Protein AF-A0A4S4B905-F1 (afdb_monomer)

Radius of gyration: 17.97 Å; Cα contacts (8 Å, |Δi|>4): 15; chains: 1; bounding box: 34×45×48 Å

Secondary structure (DSSP, 8-state):
--HHHHHHHTT--S----TTHHHHHHHHHHHTTSHHHHH---SSHHHHHHHHHHHHHHHHHHHHHHHHHHT---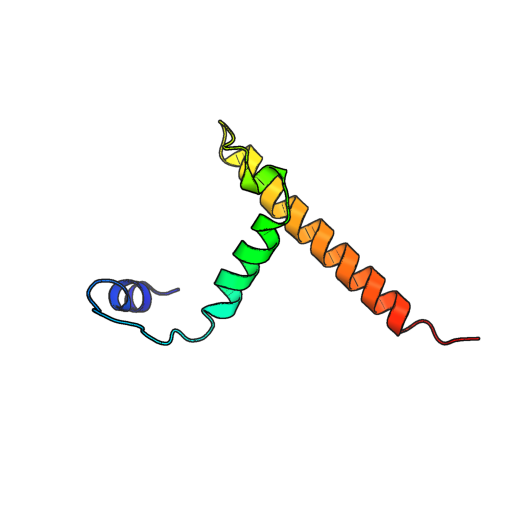-

pLDDT: mean 83.54, std 11.04, range [52.38, 97.0]

Nearest PDB structures (foldseek):
  2kw6-assembly1_A  TM=2.956E-01  e=9.043E+00  Homo sapiens
  7e1w-assembly1_D  TM=2.722E-01  e=7.358E+00  Mycolicibacterium smegmatis MC2 51

Mean predicted aligned error: 8.18 Å

Solvent-accessible surface area (backbone atoms only — not comparable to full-atom values): 4752 Å² total; per-residue (Å²): 134,57,71,75,60,57,55,64,64,68,83,64,90,73,92,74,91,56,90,69,49,65,61,58,55,49,52,52,55,57,46,57,68,38,66,62,73,63,72,56,81,63,94,45,70,68,58,51,50,52,49,53,53,50,54,52,50,57,51,50,52,53,49,51,52,54,49,53,60,72,68,54,74,86,126

Structure (mmCIF, N/CA/C/O backbone):
data_AF-A0A4S4B905-F1
#
_entry.id   AF-A0A4S4B905-F1
#
loop_
_atom_site.group_PDB
_atom_site.id
_atom_site.type_symbol
_atom_site.label_atom_id
_atom_site.label_alt_id
_atom_site.label_comp_id
_atom_site.label_asym_id
_atom_site.label_entity_id
_atom_site.label_seq_id
_atom_site.pdbx_PDB_ins_code
_atom_site.Cartn_x
_atom_site.Cartn_y
_atom_site.Cartn_z
_atom_site.occupancy
_atom_site.B_iso_or_equiv
_atom_site.auth_seq_id
_atom_site.auth_comp_id
_atom_site.auth_asym_id
_atom_site.auth_atom_id
_atom_site.pdbx_PDB_model_num
ATOM 1 N N . MET A 1 1 ? -1.706 -18.036 -0.608 1.00 52.38 1 MET A N 1
ATOM 2 C CA . MET A 1 1 ? -3.002 -18.397 -1.220 1.00 52.38 1 MET A CA 1
ATOM 3 C C . MET A 1 1 ? -2.793 -19.761 -1.838 1.00 52.38 1 MET A C 1
ATOM 5 O O . MET A 1 1 ? -1.932 -19.862 -2.698 1.00 52.38 1 MET A O 1
ATOM 9 N N . THR A 1 2 ? -3.412 -20.814 -1.305 1.00 71.12 2 THR A N 1
ATOM 10 C CA . THR A 1 2 ? -3.179 -22.179 -1.810 1.00 71.12 2 THR A CA 1
ATOM 11 C C . THR A 1 2 ? -3.930 -22.386 -3.126 1.00 71.12 2 THR A C 1
ATOM 13 O O . THR A 1 2 ? -4.944 -21.728 -3.364 1.00 71.12 2 THR A O 1
ATOM 16 N N . GLU A 1 3 ? -3.461 -23.292 -3.987 1.00 63.03 3 GLU A N 1
ATOM 17 C CA . GLU A 1 3 ? -4.098 -23.575 -5.287 1.00 63.03 3 GLU A CA 1
ATOM 18 C C . GLU A 1 3 ? -5.589 -23.932 -5.159 1.00 63.03 3 GLU A C 1
ATOM 20 O O . GLU A 1 3 ? -6.405 -23.542 -5.995 1.00 63.03 3 GLU A O 1
ATOM 25 N N . GLN A 1 4 ? -5.973 -24.566 -4.044 1.00 60.69 4 GLN A N 1
ATOM 26 C CA . GLN A 1 4 ? -7.365 -24.884 -3.717 1.00 60.69 4 GLN A CA 1
ATOM 27 C C . GLN A 1 4 ? -8.263 -23.638 -3.615 1.00 60.69 4 GLN A C 1
ATOM 29 O O . GLN A 1 4 ? -9.415 -23.683 -4.036 1.00 60.69 4 GLN A O 1
ATOM 34 N N . GLN A 1 5 ? -7.741 -22.511 -3.115 1.00 61.72 5 GLN A N 1
ATOM 35 C CA . GLN A 1 5 ? -8.490 -21.252 -3.031 1.00 61.72 5 GLN A CA 1
ATOM 36 C C . GLN A 1 5 ? -8.609 -20.566 -4.396 1.00 61.72 5 GLN A C 1
ATOM 38 O O . GLN A 1 5 ? -9.623 -19.933 -4.674 1.00 61.72 5 GLN A O 1
ATOM 43 N N . ILE A 1 6 ? -7.590 -20.699 -5.254 1.00 65.62 6 ILE A N 1
ATOM 44 C CA . ILE A 1 6 ? -7.575 -20.094 -6.595 1.00 65.62 6 ILE A CA 1
ATOM 45 C C . ILE A 1 6 ? -8.640 -20.738 -7.488 1.00 65.62 6 ILE A C 1
ATOM 47 O O . ILE A 1 6 ? -9.342 -20.043 -8.228 1.00 65.62 6 ILE A O 1
ATOM 51 N N . ASN A 1 7 ? -8.814 -22.055 -7.369 1.00 64.69 7 ASN A N 1
ATOM 52 C CA . ASN A 1 7 ? -9.824 -22.788 -8.124 1.00 64.69 7 ASN A CA 1
ATOM 53 C C . ASN A 1 7 ? -11.259 -22.427 -7.692 1.00 64.69 7 ASN A C 1
ATOM 55 O O . ASN A 1 7 ? -12.175 -22.459 -8.505 1.00 64.69 7 ASN A O 1
ATOM 59 N N . THR A 1 8 ? -11.460 -21.970 -6.448 1.00 62.59 8 THR A N 1
ATOM 60 C CA . THR A 1 8 ? -12.761 -21.445 -5.996 1.00 62.59 8 THR A CA 1
ATOM 61 C C . THR A 1 8 ? -13.180 -20.184 -6.762 1.00 62.59 8 THR A C 1
ATOM 63 O O . THR A 1 8 ? -14.365 -19.912 -6.876 1.00 62.59 8 THR A O 1
ATOM 66 N N . PHE A 1 9 ? -12.264 -19.402 -7.340 1.00 64.50 9 PHE A N 1
ATOM 67 C CA . PHE 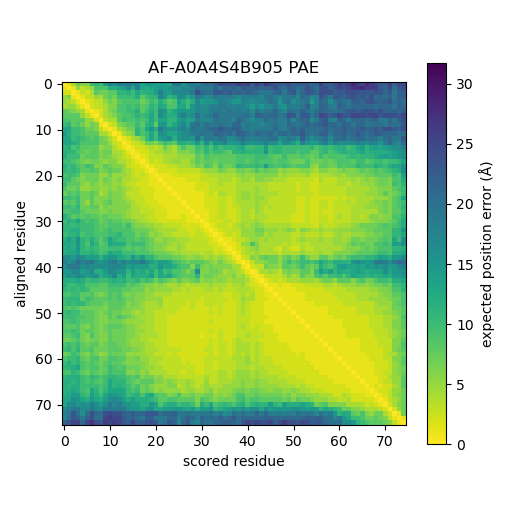A 1 9 ? -12.646 -18.202 -8.101 1.00 64.50 9 PHE A CA 1
ATOM 68 C C . PHE A 1 9 ? -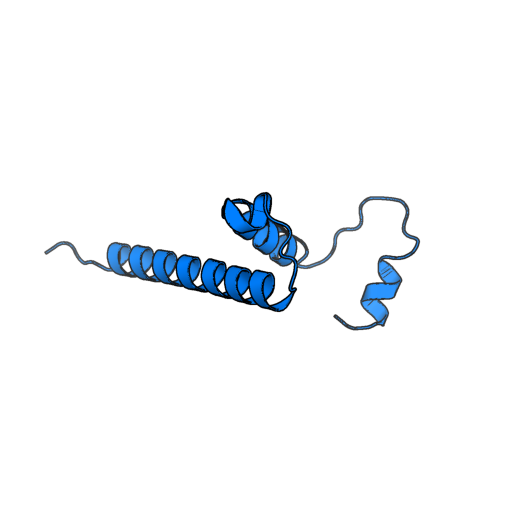13.103 -18.515 -9.531 1.00 64.50 9 PHE A C 1
ATOM 70 O O . PHE A 1 9 ? -13.907 -17.774 -10.098 1.00 64.50 9 PHE A O 1
ATOM 77 N N . ARG A 1 10 ? -12.599 -19.602 -10.132 1.00 63.94 10 ARG A N 1
ATOM 78 C CA . ARG A 1 10 ? -12.912 -19.973 -11.517 1.00 63.94 10 ARG A CA 1
ATOM 79 C C . ARG A 1 10 ? -14.256 -20.707 -11.558 1.00 63.94 10 ARG A C 1
ATOM 81 O O . ARG A 1 10 ? -14.344 -21.865 -11.179 1.00 63.94 10 ARG A O 1
ATOM 88 N N . GLY A 1 11 ? -15.311 -20.028 -12.016 1.00 68.25 11 GLY A N 1
ATOM 89 C CA . GLY A 1 11 ? -16.605 -20.658 -12.337 1.00 68.25 11 GLY A CA 1
ATOM 90 C C . GLY A 1 11 ? -17.796 -20.289 -11.445 1.00 68.25 11 GLY A C 1
ATOM 91 O O . GLY A 1 11 ? -18.913 -20.710 -11.740 1.00 68.25 11 GLY A O 1
ATOM 92 N N . HIS A 1 12 ? -17.614 -19.464 -10.409 1.00 68.44 12 HIS A N 1
ATOM 93 C CA . HIS A 1 12 ? -18.740 -18.966 -9.611 1.00 68.44 12 HIS A CA 1
ATOM 94 C C . HIS A 1 12 ? -19.393 -17.762 -10.304 1.00 68.44 12 HIS A C 1
ATOM 96 O O . HIS A 1 12 ? -18.760 -16.724 -10.495 1.00 68.44 12 HIS A O 1
ATOM 102 N N . ARG A 1 13 ? -20.670 -17.891 -10.686 1.00 72.25 13 ARG A N 1
ATOM 103 C CA . ARG A 1 13 ? -21.473 -16.781 -11.221 1.00 72.25 13 ARG A CA 1
ATOM 104 C C . ARG A 1 13 ? -22.099 -16.015 -10.052 1.00 72.25 13 ARG A C 1
ATOM 106 O O . ARG A 1 13 ? -23.035 -16.512 -9.437 1.00 72.25 13 ARG A O 1
ATOM 113 N N . GLY A 1 14 ? -21.577 -14.829 -9.738 1.00 77.19 14 GLY A N 1
ATOM 114 C CA . GLY A 1 14 ? -22.134 -13.936 -8.712 1.00 77.19 14 GLY A CA 1
ATOM 115 C C . GLY A 1 14 ? -21.106 -13.411 -7.705 1.00 77.19 14 GLY A C 1
ATOM 116 O O . GLY A 1 14 ? -19.911 -13.688 -7.798 1.00 77.19 14 GLY A O 1
ATOM 117 N N . PHE A 1 15 ? -21.570 -12.615 -6.739 1.00 79.19 15 PHE A N 1
ATOM 118 C CA . PHE A 1 15 ? -20.716 -12.051 -5.693 1.00 79.19 15 PHE A CA 1
ATOM 119 C C . PHE A 1 15 ? -20.421 -13.093 -4.606 1.00 79.19 15 PHE A C 1
ATOM 121 O O . PHE A 1 15 ? -21.313 -13.502 -3.867 1.00 79.19 15 PHE A O 1
ATOM 128 N N . VAL A 1 16 ? -19.155 -13.499 -4.486 1.00 82.38 16 VAL A N 1
ATOM 129 C CA . VAL A 1 16 ? -18.681 -14.400 -3.426 1.00 82.38 16 VAL A CA 1
ATOM 130 C C . VAL A 1 16 ? -17.916 -13.594 -2.377 1.00 82.38 16 VAL A C 1
ATOM 132 O O . VAL A 1 16 ? -16.945 -12.897 -2.693 1.00 82.38 16 VAL A O 1
ATOM 135 N N . VAL A 1 17 ? -18.334 -13.699 -1.111 1.00 82.31 17 VAL A N 1
ATOM 136 C CA . VAL A 1 17 ? -17.647 -13.055 0.016 1.00 82.31 17 VAL A CA 1
ATOM 137 C C . VAL A 1 17 ? -16.343 -13.796 0.299 1.00 82.31 17 VAL A C 1
ATOM 139 O O . VAL A 1 17 ? -16.332 -14.908 0.822 1.00 82.31 17 VAL A O 1
ATOM 142 N N . ILE A 1 18 ? -15.221 -13.156 -0.022 1.00 81.94 18 ILE A N 1
ATOM 143 C CA . ILE A 1 18 ? -13.887 -13.710 0.211 1.00 81.94 18 ILE A CA 1
ATOM 144 C C . ILE A 1 18 ? -13.328 -13.124 1.506 1.00 81.94 18 ILE A C 1
ATOM 146 O O . ILE A 1 18 ? -13.169 -11.907 1.657 1.00 81.94 18 ILE A O 1
ATOM 150 N N . LYS A 1 19 ? -12.985 -14.005 2.450 1.00 82.25 19 LYS A N 1
ATOM 151 C CA . LYS A 1 19 ? -12.347 -13.603 3.708 1.00 82.25 19 LYS A CA 1
ATOM 152 C C . LYS A 1 19 ? -11.046 -12.849 3.395 1.00 82.25 19 LYS A C 1
ATOM 154 O O . LYS A 1 19 ? -10.194 -13.357 2.675 1.00 82.25 19 LYS A O 1
ATOM 159 N N . LYS A 1 20 ? -10.894 -11.643 3.960 1.00 84.88 20 LYS A N 1
ATOM 160 C CA . LYS A 1 20 ? -9.739 -10.730 3.794 1.00 84.88 20 LYS A CA 1
ATOM 161 C C . LYS A 1 20 ? -9.571 -10.076 2.409 1.00 84.88 20 LYS A C 1
ATOM 163 O O . LYS A 1 20 ? -8.564 -9.401 2.205 1.00 84.88 20 LYS A O 1
ATOM 168 N N . ARG A 1 21 ? -10.553 -10.167 1.499 1.00 87.31 21 ARG A N 1
ATOM 169 C CA . ARG A 1 21 ? -10.524 -9.477 0.186 1.00 87.31 21 ARG A CA 1
ATOM 170 C C . ARG A 1 21 ? -10.213 -7.986 0.300 1.00 87.31 21 ARG A C 1
ATOM 172 O O . ARG A 1 21 ? -9.375 -7.466 -0.431 1.00 87.31 21 ARG A O 1
ATOM 179 N N . TRP A 1 22 ? -10.814 -7.341 1.300 1.00 90.56 22 TRP A N 1
ATOM 180 C CA . TRP A 1 22 ? -10.624 -5.919 1.562 1.00 90.56 22 TRP A CA 1
ATOM 181 C C . TRP A 1 22 ? -9.155 -5.543 1.786 1.00 90.56 22 TRP A C 1
ATOM 183 O O . TRP A 1 22 ? -8.776 -4.421 1.475 1.00 90.56 22 TRP A O 1
ATOM 193 N N . VAL A 1 23 ? -8.318 -6.440 2.327 1.00 91.50 23 VAL A N 1
ATOM 194 C CA . VAL A 1 23 ? -6.898 -6.146 2.599 1.00 91.50 23 VAL A CA 1
ATOM 195 C C . VAL A 1 23 ? -6.156 -5.924 1.286 1.00 91.50 23 VAL A C 1
ATOM 197 O O . VAL A 1 23 ? -5.390 -4.973 1.164 1.00 91.50 23 VAL A O 1
ATOM 200 N N . VAL A 1 24 ? -6.427 -6.780 0.300 1.00 89.75 24 VAL A N 1
ATOM 201 C CA . VAL A 1 24 ? -5.827 -6.716 -1.034 1.00 89.75 24 VAL A CA 1
ATOM 202 C C . VAL A 1 24 ? -6.348 -5.494 -1.786 1.00 89.75 24 VAL A C 1
ATOM 204 O O . VAL A 1 24 ? -5.560 -4.680 -2.257 1.00 89.75 24 VAL A O 1
ATOM 207 N N . GLU A 1 25 ? -7.668 -5.308 -1.825 1.00 91.75 25 GLU A N 1
ATOM 208 C CA . GLU A 1 25 ? -8.289 -4.161 -2.501 1.00 91.75 25 GLU A CA 1
ATOM 209 C C . GLU A 1 25 ? -7.815 -2.827 -1.920 1.00 91.75 25 GLU A C 1
ATOM 211 O O . GLU A 1 25 ? -7.520 -1.886 -2.652 1.00 91.75 25 GLU A O 1
ATOM 216 N N . ARG A 1 26 ? -7.657 -2.756 -0.597 1.00 91.81 26 ARG A N 1
ATOM 217 C CA . ARG A 1 26 ? -7.156 -1.561 0.078 1.00 91.81 26 ARG A CA 1
ATOM 218 C C . ARG A 1 26 ? -5.695 -1.271 -0.259 1.00 91.81 26 ARG A C 1
ATOM 220 O O . ARG A 1 26 ? -5.336 -0.103 -0.386 1.00 91.81 26 ARG A O 1
ATOM 227 N N . SER A 1 27 ? -4.869 -2.302 -0.429 1.00 91.38 27 SER A N 1
ATOM 228 C CA . SER A 1 27 ? -3.499 -2.137 -0.923 1.00 91.38 27 SER A CA 1
ATOM 229 C C . SER A 1 27 ? -3.473 -1.491 -2.305 1.00 91.38 27 SER A C 1
ATOM 231 O O . SER A 1 27 ? -2.784 -0.490 -2.481 1.00 91.38 27 SER A O 1
ATOM 233 N N . PHE A 1 28 ? -4.297 -1.969 -3.240 1.00 88.25 28 PHE A N 1
ATOM 234 C CA . PHE A 1 28 ? -4.426 -1.363 -4.570 1.00 88.25 28 PHE A CA 1
ATOM 235 C C . PHE A 1 28 ? -5.000 0.059 -4.536 1.00 88.25 28 PHE A C 1
ATOM 237 O O . PHE A 1 28 ? -4.520 0.940 -5.253 1.00 88.25 28 PHE A O 1
ATOM 244 N N . ALA A 1 29 ? -5.963 0.326 -3.650 1.00 90.75 29 ALA A N 1
ATOM 245 C CA . ALA A 1 29 ? -6.490 1.673 -3.453 1.00 90.75 29 ALA A CA 1
ATOM 246 C C . ALA A 1 29 ? -5.395 2.659 -3.009 1.00 90.75 29 ALA A C 1
ATOM 248 O O . ALA A 1 29 ? -5.366 3.796 -3.470 1.00 90.75 29 ALA A O 1
ATOM 249 N N . TRP A 1 30 ? -4.453 2.237 -2.156 1.00 90.25 30 TRP A N 1
ATOM 250 C CA . TRP A 1 30 ? -3.328 3.088 -1.755 1.00 90.25 30 TRP A CA 1
ATOM 251 C C . TRP A 1 30 ? -2.323 3.336 -2.879 1.00 90.25 30 TRP A C 1
ATOM 253 O O . TRP A 1 30 ? -1.799 4.444 -2.961 1.00 90.25 30 TRP A O 1
ATOM 263 N N . LEU A 1 31 ? -2.081 2.349 -3.746 1.00 90.31 31 LEU A N 1
ATOM 264 C CA . LEU A 1 31 ? -1.225 2.524 -4.926 1.00 90.31 31 LEU A CA 1
ATOM 265 C C . LEU A 1 31 ? -1.836 3.516 -5.923 1.00 90.31 31 LEU A C 1
ATOM 267 O O . LEU A 1 31 ? -1.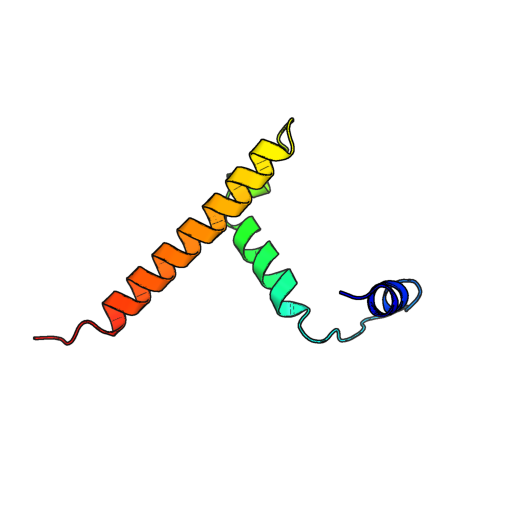116 4.310 -6.513 1.00 90.31 31 LEU A O 1
ATOM 271 N N . SER A 1 32 ? -3.166 3.549 -6.029 1.00 86.94 32 SER A N 1
ATOM 272 C CA . SER A 1 32 ? -3.892 4.456 -6.933 1.00 86.94 32 SER A CA 1
ATOM 273 C C . SER A 1 32 ? -3.727 5.944 -6.579 1.00 86.94 32 SER A C 1
ATOM 275 O O . SER A 1 32 ? -3.940 6.810 -7.430 1.00 86.94 32 SER A O 1
ATOM 277 N N . VAL A 1 33 ? -3.351 6.248 -5.329 1.00 83.44 33 VAL A N 1
ATOM 278 C CA . VAL A 1 33 ? -3.054 7.614 -4.860 1.00 83.44 33 VAL A CA 1
ATOM 279 C C . VAL A 1 33 ? -1.683 8.088 -5.348 1.00 83.44 33 VAL A C 1
ATOM 281 O O . VAL A 1 33 ? -1.449 9.293 -5.450 1.00 83.44 33 VAL A O 1
ATOM 284 N N . ASP A 1 34 ? -0.769 7.168 -5.660 1.00 85.75 34 ASP A N 1
ATOM 285 C CA . ASP A 1 34 ? 0.505 7.532 -6.259 1.00 85.75 34 ASP A CA 1
ATOM 286 C C . ASP A 1 34 ? 0.304 7.794 -7.755 1.00 85.75 34 ASP A C 1
ATOM 288 O O . ASP A 1 34 ? 0.057 6.883 -8.547 1.00 85.75 34 ASP A O 1
ATOM 292 N N . ARG A 1 35 ? 0.384 9.072 -8.147 1.00 83.44 35 ARG A N 1
ATOM 293 C CA . ARG A 1 35 ? 0.160 9.508 -9.533 1.00 83.44 35 ARG A CA 1
ATOM 294 C C . ARG A 1 35 ? 1.035 8.736 -10.521 1.00 83.44 35 ARG A C 1
ATOM 296 O O . ARG A 1 35 ? 0.587 8.514 -11.644 1.00 83.44 35 ARG A O 1
ATOM 303 N N . ARG A 1 36 ? 2.250 8.355 -10.114 1.00 83.88 36 ARG A N 1
ATOM 304 C CA . ARG A 1 36 ? 3.199 7.655 -10.980 1.00 83.88 36 ARG A CA 1
ATOM 305 C C . ARG A 1 36 ? 2.693 6.259 -11.340 1.00 83.88 36 ARG A C 1
ATOM 307 O O . ARG A 1 36 ? 2.533 5.959 -12.514 1.00 83.88 36 ARG A O 1
ATOM 314 N N . LEU A 1 37 ? 2.302 5.479 -10.333 1.00 85.94 37 LEU A N 1
ATOM 315 C CA . LEU A 1 37 ? 1.768 4.122 -10.507 1.00 85.94 37 LEU A CA 1
ATOM 316 C C . LEU A 1 37 ? 0.390 4.078 -11.190 1.00 85.94 37 LEU A C 1
ATOM 318 O O . LEU A 1 37 ? -0.017 3.031 -11.678 1.00 85.94 37 LEU A O 1
ATOM 322 N N . ASN A 1 38 ? -0.349 5.191 -11.208 1.00 83.25 38 ASN A N 1
ATOM 323 C CA . ASN A 1 38 ? -1.678 5.267 -11.825 1.00 83.25 38 ASN A CA 1
ATOM 324 C C . ASN A 1 38 ? -1.624 5.560 -13.340 1.00 83.25 38 ASN A C 1
ATOM 326 O O . ASN A 1 38 ? -2.545 5.215 -14.073 1.00 83.25 38 ASN A O 1
ATOM 330 N N . ARG A 1 39 ? -0.568 6.223 -13.832 1.00 74.75 39 ARG A N 1
ATOM 331 C CA . ARG A 1 39 ? -0.507 6.695 -15.230 1.00 74.75 39 ARG A CA 1
ATOM 332 C C . ARG A 1 39 ? 0.596 6.074 -16.067 1.00 74.75 39 ARG A C 1
ATOM 334 O O . ARG A 1 39 ? 0.464 6.071 -17.288 1.00 74.75 39 ARG A O 1
ATOM 341 N N . GLU A 1 40 ? 1.674 5.619 -15.445 1.00 68.38 40 GLU A N 1
ATOM 342 C CA . GLU A 1 40 ? 2.856 5.177 -16.172 1.00 68.38 40 GLU A CA 1
ATOM 343 C C . GLU A 1 40 ? 2.943 3.655 -16.159 1.00 68.38 40 GLU A C 1
ATOM 345 O O . GLU A 1 40 ? 2.941 3.017 -15.108 1.00 68.38 40 GLU A O 1
ATOM 350 N N . TYR A 1 41 ? 3.000 3.086 -17.360 1.00 73.00 41 TYR A N 1
ATOM 351 C CA . TYR A 1 41 ? 3.412 1.710 -17.573 1.00 73.00 41 TYR A CA 1
ATOM 352 C C . TYR A 1 41 ? 4.912 1.753 -17.836 1.00 73.00 41 TYR A C 1
ATOM 354 O O . TYR A 1 41 ? 5.338 2.224 -18.893 1.00 73.00 41 TYR A O 1
ATOM 362 N N . ASP A 1 42 ? 5.713 1.331 -16.860 1.00 80.75 42 ASP A N 1
ATOM 363 C CA . ASP A 1 42 ? 7.155 1.273 -17.064 1.00 80.75 42 ASP A CA 1
ATOM 364 C C . ASP A 1 42 ? 7.492 0.186 -18.091 1.00 80.75 42 ASP A C 1
ATOM 366 O O . ASP A 1 42 ? 6.865 -0.873 -18.147 1.00 80.75 42 ASP A O 1
ATOM 370 N N . LEU A 1 43 ? 8.527 0.441 -18.893 1.00 81.62 43 LEU A N 1
ATOM 371 C CA . LEU A 1 43 ? 9.062 -0.537 -19.845 1.00 81.62 43 LEU A CA 1
ATOM 372 C C . LEU A 1 43 ? 9.656 -1.758 -19.130 1.00 81.62 43 LEU A C 1
ATOM 374 O O . LEU A 1 43 ? 9.613 -2.865 -19.663 1.00 81.62 43 LEU A O 1
ATOM 378 N N . LEU A 1 44 ? 10.214 -1.547 -17.932 1.00 89.94 44 LEU A N 1
ATOM 379 C CA . LEU A 1 44 ? 10.838 -2.583 -17.117 1.00 89.94 44 LEU A CA 1
ATOM 380 C C . LEU A 1 44 ? 10.019 -2.834 -15.842 1.00 89.94 44 LEU A C 1
ATOM 382 O O . LEU A 1 44 ? 9.801 -1.893 -15.072 1.00 89.94 44 LEU A O 1
ATOM 386 N N . PRO A 1 45 ? 9.646 -4.095 -15.551 1.00 89.19 45 PRO A N 1
ATOM 387 C CA . PRO A 1 45 ? 8.871 -4.435 -14.356 1.00 89.19 45 PRO A CA 1
ATOM 388 C C . PRO A 1 45 ? 9.609 -4.091 -13.053 1.00 89.19 45 PRO A C 1
ATOM 390 O O . PRO A 1 45 ? 8.976 -3.739 -12.061 1.00 89.19 45 PRO A O 1
ATOM 393 N N . GLU A 1 46 ? 10.941 -4.112 -13.077 1.00 92.88 46 GLU A N 1
ATOM 394 C CA . GLU A 1 46 ? 11.820 -3.735 -11.961 1.00 92.88 46 GLU 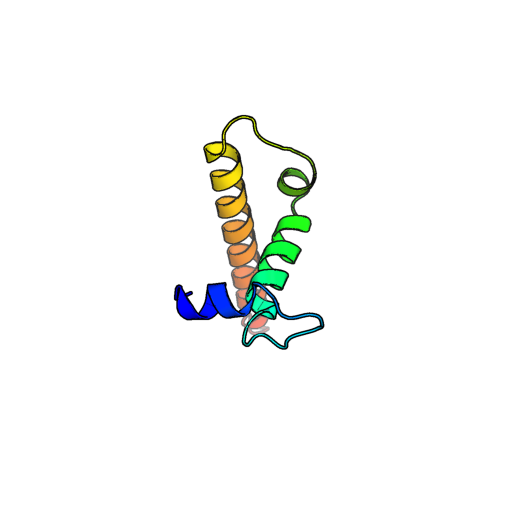A CA 1
ATOM 395 C C . GLU A 1 46 ? 11.589 -2.288 -11.500 1.00 92.88 46 GLU A C 1
ATOM 397 O O . GLU A 1 46 ? 11.638 -1.982 -10.308 1.00 92.88 46 GLU A O 1
ATOM 402 N N . THR A 1 47 ? 11.289 -1.388 -12.442 1.00 91.25 47 THR A N 1
ATOM 403 C CA . THR A 1 47 ? 11.029 0.023 -12.129 1.00 91.25 47 THR A CA 1
ATOM 404 C C . THR A 1 47 ? 9.708 0.157 -11.381 1.00 91.25 47 THR A C 1
ATOM 406 O O . THR A 1 47 ? 9.655 0.761 -10.307 1.00 91.25 47 THR A O 1
ATOM 409 N N . THR A 1 48 ? 8.655 -0.482 -11.892 1.00 89.81 48 THR A N 1
ATOM 410 C CA . THR A 1 48 ? 7.344 -0.486 -11.240 1.00 89.81 48 THR A CA 1
ATOM 411 C C . THR A 1 48 ? 7.416 -1.136 -9.859 1.00 89.81 48 THR A C 1
ATOM 413 O O . THR A 1 48 ? 6.823 -0.622 -8.908 1.00 89.81 48 THR A O 1
ATOM 416 N N . GLU A 1 49 ? 8.182 -2.221 -9.704 1.00 92.38 49 GLU A N 1
ATOM 417 C CA . GLU A 1 49 ? 8.405 -2.862 -8.407 1.00 92.38 49 GLU A CA 1
ATOM 418 C C . GLU A 1 49 ? 9.037 -1.895 -7.395 1.00 92.38 49 GLU A C 1
ATOM 420 O O . GLU A 1 49 ? 8.516 -1.736 -6.285 1.00 92.38 49 GLU A O 1
ATOM 425 N N . ALA A 1 50 ? 10.102 -1.190 -7.786 1.00 93.38 50 ALA A N 1
ATOM 426 C CA .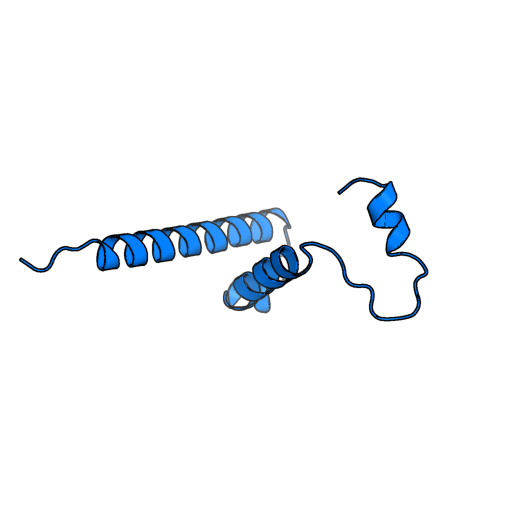 ALA A 1 50 ? 10.756 -0.204 -6.930 1.00 93.38 50 ALA A CA 1
ATOM 427 C C . ALA A 1 50 ? 9.785 0.909 -6.489 1.00 93.38 50 ALA A C 1
ATOM 429 O O . ALA A 1 50 ? 9.770 1.304 -5.318 1.00 93.38 50 ALA A O 1
ATOM 430 N N . PHE A 1 51 ? 8.912 1.381 -7.386 1.00 91.25 51 PHE A N 1
ATOM 431 C CA . PHE A 1 51 ? 7.899 2.383 -7.038 1.00 91.25 51 PHE A CA 1
ATOM 432 C C . PHE A 1 51 ? 6.813 1.849 -6.107 1.00 91.25 51 PHE A C 1
ATOM 434 O O . PHE A 1 51 ? 6.391 2.559 -5.189 1.00 91.25 51 PHE A O 1
ATOM 441 N N . ILE A 1 52 ? 6.391 0.594 -6.274 1.00 92.25 52 ILE A N 1
ATOM 442 C CA . ILE A 1 52 ? 5.469 -0.052 -5.337 1.00 92.25 52 ILE A CA 1
ATOM 443 C C . ILE A 1 52 ? 6.102 -0.090 -3.942 1.00 92.25 52 ILE A C 1
ATOM 445 O O . ILE A 1 52 ? 5.473 0.357 -2.978 1.00 92.25 52 ILE A O 1
ATOM 449 N N . GLN A 1 53 ? 7.354 -0.538 -3.822 1.00 94.12 53 GLN A N 1
ATOM 450 C CA . GLN A 1 53 ? 8.074 -0.567 -2.544 1.00 94.12 53 GLN A CA 1
ATOM 451 C C . GLN A 1 53 ? 8.163 0.834 -1.917 1.00 94.12 53 GLN A C 1
ATOM 453 O O . GLN A 1 53 ? 7.796 1.025 -0.751 1.00 94.12 53 GLN A O 1
ATOM 458 N N . LEU A 1 54 ? 8.552 1.837 -2.709 1.00 94.12 54 LEU A N 1
ATOM 459 C CA . LEU A 1 54 ? 8.656 3.227 -2.265 1.00 94.12 54 LEU A CA 1
ATOM 460 C C . LEU A 1 54 ? 7.317 3.779 -1.752 1.00 94.12 54 LEU A C 1
ATOM 462 O O . LEU A 1 54 ? 7.269 4.437 -0.705 1.00 94.12 54 LEU A O 1
ATOM 466 N N . SER A 1 55 ? 6.212 3.480 -2.440 1.00 93.56 55 SER A N 1
ATOM 467 C CA . SER A 1 55 ? 4.873 3.929 -2.041 1.00 93.56 55 SER A CA 1
ATOM 468 C C . SER A 1 55 ? 4.484 3.401 -0.650 1.00 93.56 55 SER A C 1
ATOM 470 O O . SER A 1 55 ? 3.953 4.147 0.187 1.00 93.56 55 SER A O 1
ATOM 472 N N . PHE A 1 56 ? 4.806 2.135 -0.353 1.00 94.56 56 PHE A N 1
ATOM 473 C CA . PHE A 1 56 ? 4.519 1.516 0.937 1.00 94.56 56 PHE A CA 1
ATOM 474 C C . PHE A 1 56 ? 5.427 2.053 2.043 1.00 94.56 56 PHE A C 1
ATOM 476 O O . PHE A 1 56 ? 4.913 2.357 3.124 1.00 94.56 56 PHE A O 1
ATOM 483 N N . ILE A 1 57 ? 6.719 2.268 1.772 1.00 95.69 57 ILE A N 1
ATOM 484 C CA . ILE A 1 57 ? 7.656 2.916 2.708 1.00 95.69 57 ILE A CA 1
ATOM 485 C C . ILE A 1 57 ? 7.135 4.301 3.101 1.00 95.69 57 ILE A C 1
ATOM 487 O O . ILE A 1 57 ? 6.931 4.580 4.285 1.00 95.69 57 ILE A O 1
ATOM 491 N N . ARG A 1 58 ? 6.803 5.146 2.116 1.00 94.00 58 ARG A N 1
ATOM 492 C CA . ARG A 1 58 ? 6.238 6.484 2.357 1.00 94.00 58 ARG A CA 1
ATOM 493 C C . ARG A 1 58 ? 4.979 6.423 3.220 1.00 94.00 58 ARG A C 1
ATOM 495 O O . ARG A 1 58 ? 4.728 7.291 4.058 1.00 94.00 58 ARG A O 1
ATOM 502 N N . ARG A 1 59 ? 4.150 5.401 3.017 1.00 92.94 59 ARG A N 1
ATOM 503 C CA . ARG A 1 59 ? 2.926 5.204 3.793 1.00 92.94 59 ARG A CA 1
ATOM 504 C C . ARG A 1 59 ? 3.197 4.770 5.230 1.00 92.94 59 ARG A C 1
ATOM 506 O O . ARG A 1 59 ? 2.480 5.232 6.114 1.00 92.94 59 ARG A O 1
ATOM 513 N N . MET A 1 60 ? 4.205 3.934 5.469 1.00 95.75 60 MET A N 1
ATOM 514 C CA . MET A 1 60 ? 4.625 3.574 6.826 1.00 95.75 60 MET A CA 1
ATOM 515 C C . MET A 1 60 ? 5.193 4.782 7.566 1.00 95.75 60 MET A C 1
ATOM 517 O O . MET A 1 60 ? 4.769 5.042 8.687 1.00 95.75 60 MET A O 1
ATOM 521 N N . ILE A 1 61 ? 6.033 5.589 6.912 1.00 96.81 61 ILE A N 1
ATOM 522 C CA . ILE A 1 61 ? 6.582 6.823 7.497 1.00 96.81 61 ILE A CA 1
ATOM 523 C C . ILE A 1 61 ? 5.459 7.762 7.953 1.00 96.81 61 ILE A C 1
ATOM 525 O O . ILE A 1 61 ? 5.462 8.219 9.092 1.00 96.81 61 ILE A O 1
ATOM 529 N N . ARG A 1 62 ? 4.441 7.999 7.112 1.00 93.81 62 ARG A N 1
ATOM 530 C CA . ARG A 1 62 ? 3.284 8.834 7.491 1.00 93.81 62 ARG A CA 1
ATOM 531 C C . ARG A 1 62 ? 2.524 8.291 8.700 1.00 93.81 62 ARG A C 1
ATOM 533 O O . ARG A 1 62 ? 2.068 9.071 9.527 1.00 93.81 62 ARG A O 1
ATOM 540 N N . ARG A 1 63 ? 2.379 6.968 8.805 1.00 94.44 63 ARG A N 1
ATOM 541 C CA . ARG A 1 63 ? 1.723 6.330 9.955 1.00 94.44 63 ARG A CA 1
ATOM 542 C C . ARG A 1 63 ? 2.541 6.486 11.228 1.00 94.44 63 ARG A C 1
ATOM 544 O O . ARG A 1 63 ? 1.960 6.787 12.260 1.00 94.44 63 ARG A O 1
ATOM 551 N N . LEU A 1 64 ? 3.859 6.315 11.143 1.00 97.00 64 LEU A N 1
ATOM 552 C CA . LEU A 1 64 ? 4.761 6.512 12.276 1.00 97.00 64 LEU A CA 1
ATOM 553 C C . LEU A 1 64 ? 4.764 7.969 12.738 1.00 97.00 64 LEU A C 1
ATOM 555 O O . LEU A 1 64 ? 4.663 8.216 13.932 1.00 97.00 64 LEU A O 1
ATOM 559 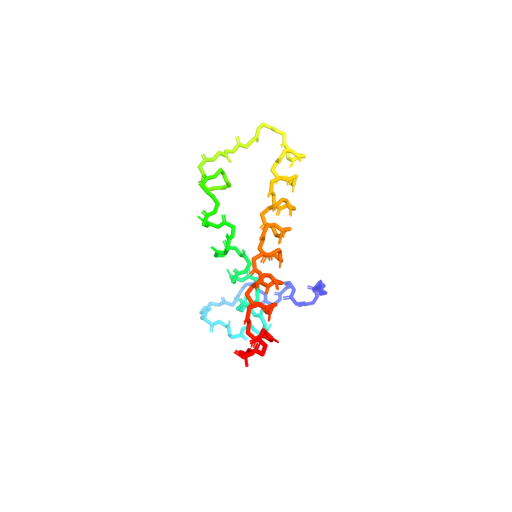N N . ALA A 1 65 ? 4.792 8.927 11.810 1.00 95.88 65 ALA A N 1
ATOM 560 C CA . ALA A 1 65 ? 4.695 10.347 12.138 1.00 95.88 65 ALA A CA 1
ATOM 561 C C . ALA A 1 65 ? 3.355 10.689 12.812 1.00 95.88 65 ALA A C 1
ATOM 563 O O . ALA A 1 65 ? 3.340 11.338 13.853 1.00 95.88 65 ALA A O 1
ATOM 564 N N . ALA A 1 66 ? 2.236 10.200 12.267 1.00 94.19 66 ALA A N 1
ATOM 565 C CA . ALA A 1 66 ? 0.918 10.393 12.871 1.00 94.19 66 ALA A CA 1
ATOM 566 C C . ALA A 1 66 ? 0.814 9.737 14.258 1.00 94.19 66 ALA A C 1
ATOM 568 O O . ALA A 1 66 ? 0.233 10.314 15.171 1.00 94.19 66 ALA A O 1
ATOM 569 N N . PHE A 1 67 ? 1.398 8.549 14.432 1.00 94.94 67 PHE A N 1
ATOM 570 C CA . PHE A 1 67 ? 1.469 7.880 15.727 1.00 94.94 67 PHE A CA 1
ATOM 571 C C . PHE A 1 67 ? 2.317 8.682 16.721 1.00 94.94 67 PHE A C 1
ATOM 573 O O . PHE A 1 67 ? 1.881 8.914 17.841 1.00 94.94 67 PHE A O 1
ATOM 580 N N . ALA A 1 68 ? 3.491 9.170 16.319 1.00 93.00 68 ALA A N 1
ATOM 581 C CA . ALA A 1 68 ? 4.336 10.003 17.171 1.00 93.00 68 ALA A CA 1
ATOM 582 C C . ALA A 1 68 ? 3.613 11.283 17.623 1.00 93.00 68 ALA A C 1
ATOM 584 O O . ALA A 1 68 ? 3.675 11.630 18.796 1.00 93.00 68 ALA A O 1
ATOM 585 N N . GLN A 1 69 ? 2.864 11.936 16.727 1.00 88.94 69 GLN A N 1
ATOM 586 C CA . GLN A 1 69 ? 2.054 13.115 17.058 1.00 88.94 69 GLN A CA 1
ATOM 587 C C . GLN A 1 69 ? 0.947 12.816 18.075 1.00 88.94 69 GLN A C 1
ATOM 589 O O . GLN 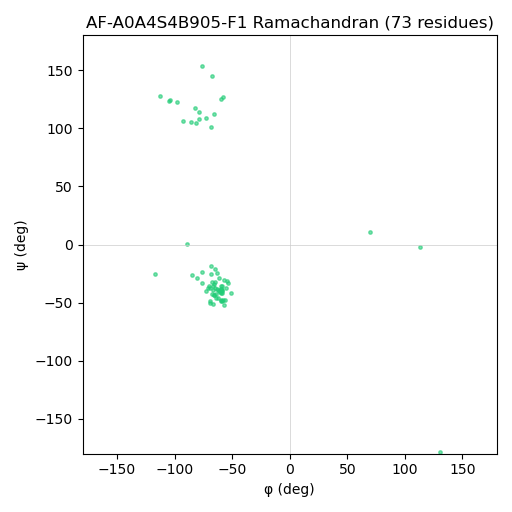A 1 69 ? 0.697 13.630 18.953 1.00 88.94 69 GLN A O 1
ATOM 594 N N . GLN A 1 70 ? 0.297 11.654 17.986 1.00 86.38 70 GLN A N 1
ATOM 595 C CA . GLN A 1 70 ? -0.744 11.254 18.944 1.00 86.38 70 GLN A CA 1
ATOM 596 C C . GLN A 1 70 ? -0.187 10.984 20.344 1.00 86.38 70 GLN A C 1
ATOM 598 O O . GLN A 1 70 ? -0.875 11.216 21.331 1.00 86.38 70 GLN A O 1
ATOM 603 N N . ASN A 1 71 ? 1.047 10.483 20.426 1.00 84.38 71 ASN A N 1
ATOM 604 C CA . ASN A 1 71 ? 1.719 10.193 21.692 1.00 84.38 71 ASN A CA 1
ATOM 605 C C . ASN A 1 71 ? 2.512 11.389 22.236 1.00 84.38 71 ASN A C 1
ATOM 607 O O . ASN A 1 71 ? 3.143 11.272 23.286 1.00 84.38 71 ASN A O 1
ATOM 611 N N . ALA A 1 72 ? 2.509 12.527 21.536 1.00 79.12 72 ALA A N 1
ATOM 612 C CA . ALA A 1 72 ? 3.075 13.753 22.065 1.00 79.12 72 ALA A CA 1
ATOM 613 C C . ALA A 1 72 ? 2.182 14.224 23.219 1.00 79.12 72 ALA A C 1
ATOM 615 O O . ALA A 1 72 ? 1.093 14.757 23.010 1.00 79.12 72 ALA A O 1
ATOM 616 N N . VAL A 1 73 ? 2.630 13.967 24.448 1.00 76.56 73 VAL A N 1
ATOM 617 C CA . VAL A 1 73 ? 2.014 14.524 25.652 1.00 76.56 73 VAL A CA 1
ATOM 618 C C . VAL A 1 73 ? 2.099 16.050 25.542 1.00 76.56 73 VAL A C 1
ATOM 620 O O . VAL A 1 73 ? 3.203 16.558 25.326 1.00 76.56 73 VAL A O 1
ATOM 623 N N . PRO A 1 74 ? 0.984 16.793 25.657 1.00 72.94 74 PRO A N 1
ATOM 624 C CA . PRO A 1 74 ? 1.061 18.239 25.780 1.00 72.94 74 PRO A CA 1
ATOM 625 C C . PRO A 1 74 ? 1.752 18.548 27.112 1.00 72.94 74 PRO A C 1
ATOM 627 O O . PRO A 1 74 ? 1.229 18.205 28.172 1.00 72.94 74 PRO A O 1
ATOM 630 N N . THR A 1 75 ? 2.959 19.109 27.04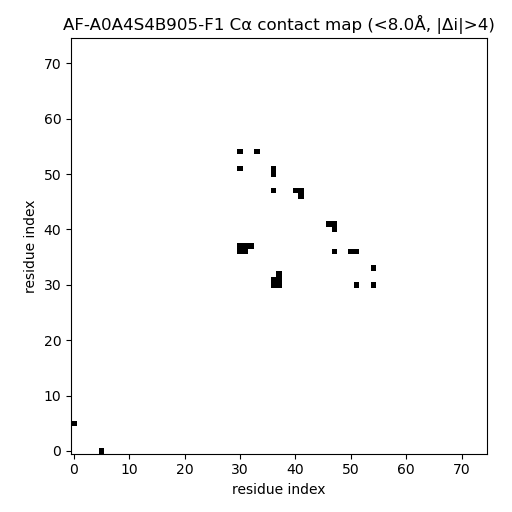0 1.00 66.00 75 THR A N 1
ATOM 631 C CA . THR A 1 75 ? 3.619 19.759 28.181 1.00 66.00 75 THR A CA 1
ATOM 632 C C . THR A 1 75 ? 2.839 20.984 28.613 1.00 66.00 75 THR A C 1
ATOM 634 O O . THR A 1 75 ? 2.432 21.735 27.693 1.00 66.00 75 THR A O 1
#

Sequence (75 aa):
MTEQQINTFRGHRGFVVIKKRWVVERSFAWLSVDRRLNREYDLLPETTEAFIQLSFIRRMIRRLAAFAQQNAVPT

Foldseek 3Di:
DDPVVVVVVPPDDDDDDDVCPCVVVVLVVLLCVPPCSVPDDDPDVVVNVVVSVVSVVVVVVVVVVVVVVVPPDDD